Protein AF-A0A524NWH4-F1 (afdb_monomer_lite)

Radius of gyration: 32.52 Å; chains: 1; bounding box: 57×24×92 Å

Secondary structure (DSSP, 8-state):
--HHHHHHHHHHHHHHHTT-HHHHHHHHHHHHH--HHHHHHHHHHHHHHHTT-HHHHHHHHHHHHHHHHHTT-HHHHHHHHHHHHHHHHHHHHHHHHHHHHHHHHHHHTS---PPP-HHHHHHHHHHHHHHHHTT-HHHHHHHHHHHHHHHHHHHHHHHHHHHHHHHHHHHHT-

Foldseek 3Di:
DCVVLVVLQVVLVVCVVVVNNVLSVLSNVVSVPDDPLLVVLQVVLVVCVVVVVLVVSLVSLVVSLVVCVVVVRPSSNVVSVVVSVVSVCVVVVVVVVVVVLVVVLVVLVDDDDQDACVVVLVVLVVVLVVCVVVVVVVVNVVSVVVSVVNVVSNVVSVVVVVVSVVVNVVSVVD

pLDDT: mean 86.07, std 8.3, range [49.88, 96.38]

Sequence (174 aa):
MKVLREEIGFFANKLIDAGKFDDAQAFIKLAKVVPEKMVSTYLRSKQEAKEKNYRQARRSLSDCLNLAQKIEDAALEEYINLKINVYTEIPQYEKELKSLIAGFTKELSKSIELPSYQRQIYKLDKTLELLDNLEEDELIEKTLELSNTLILAGKLVFDLKSLDRKIKTIIQEL

Structure (mmCIF, N/CA/C/O backbone):
data_AF-A0A524NWH4-F1
#
_entry.id   AF-A0A524NWH4-F1
#
loop_
_atom_site.group_PDB
_atom_site.id
_atom_site.type_symbol
_atom_site.label_atom_id
_atom_site.label_alt_id
_atom_site.label_comp_id
_atom_site.label_asym_id
_atom_site.label_entity_id
_atom_site.label_seq_id
_atom_site.pdbx_PDB_ins_code
_atom_site.Cartn_x
_atom_site.Cartn_y
_atom_site.Cartn_z
_atom_site.occupancy
_atom_site.B_iso_or_equiv
_atom_site.auth_seq_id
_atom_site.auth_comp_id
_atom_site.auth_asym_id
_atom_site.auth_atom_id
_atom_site.pdbx_PDB_model_num
ATOM 1 N N . MET A 1 1 ? -21.813 12.418 24.421 1.00 49.88 1 MET A N 1
ATOM 2 C CA . MET A 1 1 ? -22.540 11.292 25.055 1.00 49.88 1 MET A CA 1
ATOM 3 C C . MET A 1 1 ? -23.027 10.193 24.095 1.00 49.88 1 MET A C 1
ATOM 5 O O . MET A 1 1 ? -23.281 9.104 24.587 1.00 49.88 1 MET A O 1
ATOM 9 N N . LYS A 1 2 ? -23.158 10.400 22.769 1.00 60.44 2 LYS A N 1
ATOM 10 C CA . LYS A 1 2 ? -23.807 9.407 21.879 1.00 60.44 2 LYS A CA 1
ATOM 11 C C . LYS A 1 2 ? -22.902 8.356 21.203 1.00 60.44 2 LYS A C 1
ATOM 13 O O . LYS A 1 2 ? -23.401 7.306 20.832 1.00 60.44 2 LYS A O 1
ATOM 18 N N . VAL A 1 3 ? -21.590 8.571 21.120 1.00 67.56 3 VAL A N 1
ATOM 19 C CA . VAL A 1 3 ? -20.694 7.808 20.218 1.00 67.56 3 VAL A CA 1
ATOM 20 C C . VAL A 1 3 ? -20.678 6.288 20.447 1.00 67.56 3 VAL A C 1
ATOM 22 O O . VAL A 1 3 ? -20.775 5.533 19.488 1.00 67.56 3 VAL A O 1
ATOM 25 N N . LEU A 1 4 ? -20.572 5.813 21.695 1.00 70.44 4 LEU A N 1
ATOM 26 C CA . LEU A 1 4 ? -20.561 4.365 21.974 1.00 70.44 4 LEU A CA 1
ATOM 27 C C . LEU A 1 4 ? -21.932 3.727 21.697 1.00 70.44 4 LEU A C 1
ATOM 29 O O . LEU A 1 4 ? -22.010 2.632 21.156 1.00 70.44 4 LEU A O 1
ATOM 33 N N . ARG A 1 5 ? -23.016 4.440 22.018 1.00 70.06 5 ARG A N 1
ATOM 34 C CA . ARG A 1 5 ? -24.391 3.986 21.759 1.00 70.06 5 ARG A CA 1
ATOM 35 C C . ARG A 1 5 ? -24.686 3.928 20.256 1.00 70.06 5 ARG A C 1
ATOM 37 O O . ARG A 1 5 ? -25.331 2.993 19.801 1.00 70.06 5 ARG A O 1
ATOM 44 N N . GLU A 1 6 ? -24.181 4.897 19.496 1.00 75.06 6 GLU A N 1
ATOM 45 C CA . GLU A 1 6 ? -24.269 4.937 18.032 1.00 75.06 6 GLU A CA 1
ATOM 46 C C . GLU A 1 6 ? -23.446 3.820 17.377 1.00 75.06 6 GLU A C 1
ATOM 48 O O . GLU A 1 6 ? -23.931 3.184 16.447 1.00 75.06 6 GLU A O 1
ATOM 53 N N . GLU A 1 7 ? -22.244 3.517 17.877 1.00 74.25 7 GLU A N 1
ATOM 54 C CA . GLU A 1 7 ? -21.437 2.400 17.361 1.00 74.25 7 GLU A CA 1
ATOM 55 C C . GLU A 1 7 ? -22.053 1.033 17.655 1.00 74.25 7 GLU A C 1
ATOM 57 O O . GLU A 1 7 ? -22.062 0.172 16.776 1.00 74.25 7 GLU A O 1
ATOM 62 N N . ILE A 1 8 ? -22.610 0.848 18.855 1.00 73.88 8 ILE A N 1
ATOM 63 C CA . ILE A 1 8 ? -23.377 -0.355 19.193 1.00 73.88 8 ILE A CA 1
ATOM 64 C C . ILE A 1 8 ? -24.583 -0.485 18.251 1.00 73.88 8 ILE A C 1
ATOM 66 O O . ILE A 1 8 ? -24.818 -1.560 17.708 1.00 73.88 8 ILE A O 1
ATOM 70 N N . GLY A 1 9 ? -25.302 0.613 17.989 1.00 72.88 9 GLY A N 1
ATOM 71 C CA . GLY A 1 9 ? -26.419 0.633 17.039 1.00 72.88 9 GLY A CA 1
ATOM 72 C C . GLY A 1 9 ? -26.002 0.312 15.600 1.00 72.88 9 GLY A C 1
ATOM 73 O O . GLY A 1 9 ? -26.676 -0.457 14.921 1.00 72.88 9 GLY A O 1
ATOM 74 N N . PHE A 1 10 ? -24.863 0.834 15.139 1.00 79.00 10 PHE A N 1
ATOM 75 C CA . PHE A 1 10 ? -24.311 0.501 13.824 1.00 79.00 10 PHE A CA 1
ATOM 76 C C . PHE A 1 10 ? -23.956 -0.987 13.710 1.00 79.00 10 PHE A C 1
ATOM 78 O O . PHE A 1 10 ? -24.227 -1.614 12.687 1.00 79.00 10 PHE A O 1
ATOM 85 N N . PHE A 1 11 ? -23.372 -1.567 14.760 1.00 74.38 11 PHE A N 1
ATOM 86 C CA . PHE A 1 11 ? -23.040 -2.989 14.778 1.00 74.38 11 PHE A CA 1
ATOM 87 C C . PHE A 1 11 ? -24.294 -3.869 14.855 1.00 74.38 11 PHE A C 1
ATOM 89 O O . PHE A 1 11 ? -24.376 -4.872 14.151 1.00 74.38 11 PHE A O 1
ATOM 96 N N . ALA A 1 12 ? -25.301 -3.453 15.627 1.00 75.44 12 ALA A N 1
ATOM 97 C CA . ALA A 1 12 ? -26.605 -4.105 15.662 1.00 75.44 12 ALA A CA 1
ATOM 98 C C . ALA A 1 12 ? -27.253 -4.127 14.272 1.00 75.44 12 ALA A C 1
ATOM 100 O O . ALA A 1 12 ? -27.709 -5.176 13.836 1.00 75.44 12 ALA A O 1
ATOM 101 N N . ASN A 1 13 ? -27.211 -3.014 13.534 1.00 78.38 13 ASN A N 1
ATOM 102 C CA . ASN A 1 13 ? -27.723 -2.960 12.162 1.00 78.38 13 ASN A CA 1
ATOM 103 C C . ASN A 1 13 ? -26.972 -3.920 11.228 1.00 78.38 13 ASN A C 1
ATOM 105 O O . ASN A 1 13 ? -27.606 -4.638 10.466 1.00 78.38 13 ASN A O 1
ATOM 109 N N . LYS A 1 14 ? -25.643 -4.033 11.348 1.00 81.62 14 LYS A N 1
ATOM 110 C CA . LYS A 1 14 ? -24.881 -5.043 10.591 1.00 81.62 14 LYS A CA 1
ATOM 111 C C . LYS A 1 14 ? -25.287 -6.482 10.921 1.00 81.62 14 LYS A C 1
ATOM 113 O O . LYS A 1 14 ? -25.243 -7.339 10.045 1.00 81.62 14 LYS A O 1
ATOM 118 N N . LEU A 1 15 ? -25.646 -6.766 12.172 1.00 77.19 15 LEU A N 1
ATOM 119 C CA . LEU A 1 15 ? -26.136 -8.085 12.583 1.00 77.19 15 LEU A CA 1
ATOM 120 C C . LEU A 1 15 ? -27.549 -8.357 12.046 1.00 77.19 15 LEU A C 1
ATOM 122 O O . LEU A 1 15 ? -27.818 -9.480 11.628 1.00 77.19 15 LEU A O 1
ATOM 126 N N . ILE A 1 16 ? -28.405 -7.330 11.974 1.00 76.56 16 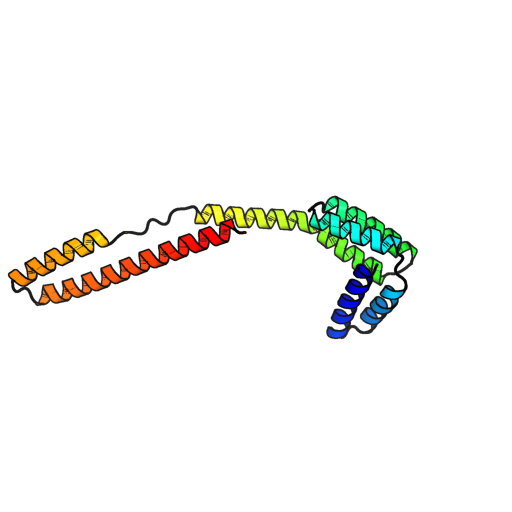ILE A N 1
ATOM 127 C CA . ILE A 1 16 ? -29.710 -7.388 11.289 1.00 76.56 16 ILE A CA 1
ATOM 128 C C . ILE A 1 16 ? -29.506 -7.735 9.813 1.00 76.56 16 ILE A C 1
ATOM 130 O O . ILE A 1 16 ? -30.126 -8.675 9.321 1.00 76.56 16 ILE A O 1
ATOM 134 N N . ASP A 1 17 ? -28.592 -7.039 9.133 1.00 83.00 17 ASP A N 1
ATOM 135 C CA . ASP A 1 17 ? -28.273 -7.289 7.722 1.00 83.00 17 ASP A CA 1
ATOM 136 C C . ASP A 1 17 ? -27.726 -8.712 7.497 1.00 83.00 17 ASP A C 1
ATOM 138 O O . ASP A 1 17 ? -27.932 -9.308 6.442 1.00 83.00 17 ASP A O 1
ATOM 142 N N . ALA A 1 18 ? -27.061 -9.284 8.507 1.00 82.56 18 ALA A N 1
ATOM 143 C CA . ALA A 1 18 ? -26.550 -10.653 8.506 1.00 82.56 18 ALA A CA 1
ATOM 144 C C . ALA A 1 18 ? -27.584 -11.718 8.938 1.00 82.56 18 ALA A C 1
ATOM 146 O O . ALA A 1 18 ? -27.229 -12.891 9.060 1.00 82.56 18 ALA A O 1
ATOM 147 N N . GLY A 1 19 ? -28.840 -11.337 9.200 1.00 81.69 19 GLY A N 1
ATOM 148 C CA . GLY A 1 19 ? -29.915 -12.244 9.623 1.00 81.69 19 GLY A CA 1
ATOM 149 C C . GLY A 1 19 ? -29.846 -12.699 11.088 1.00 81.69 19 GLY A C 1
ATOM 150 O O . GLY A 1 19 ? -30.568 -13.613 11.482 1.00 81.69 19 GLY A O 1
ATOM 151 N N . LYS A 1 20 ? -28.992 -12.077 11.910 1.00 82.31 20 LYS A N 1
ATOM 152 C CA . LYS A 1 20 ? -28.788 -12.397 13.333 1.00 82.31 20 LYS A CA 1
ATOM 153 C C . LYS A 1 20 ? -29.608 -11.465 14.226 1.00 82.31 20 LYS A C 1
ATOM 155 O O . LYS A 1 20 ? -29.080 -10.571 14.889 1.00 82.31 20 LYS A O 1
ATOM 160 N N . PHE A 1 21 ? -30.925 -11.647 14.201 1.00 80.44 21 PHE A N 1
ATOM 161 C CA . PHE A 1 21 ? -31.873 -10.724 14.833 1.00 80.44 21 PHE A CA 1
ATOM 162 C C . PHE A 1 21 ? -31.849 -10.758 16.368 1.00 80.44 21 PHE A C 1
ATOM 164 O O . PHE A 1 21 ? -31.964 -9.699 16.986 1.00 80.44 21 PHE A O 1
ATOM 171 N N . ASP A 1 22 ? -31.646 -11.930 16.977 1.00 76.56 22 ASP A N 1
ATOM 172 C CA . ASP A 1 22 ? -31.584 -12.071 18.441 1.00 76.56 22 ASP A CA 1
ATOM 173 C C . ASP A 1 22 ? -30.367 -11.334 19.021 1.00 76.56 22 ASP A C 1
ATOM 175 O O . ASP A 1 22 ? -30.499 -10.538 19.957 1.00 76.56 22 ASP A O 1
ATOM 179 N N . ASP A 1 23 ? -29.204 -11.498 18.381 1.00 72.50 23 ASP A N 1
ATOM 180 C CA . ASP A 1 23 ? -27.973 -10.785 18.731 1.00 72.50 23 ASP A CA 1
ATOM 181 C C . ASP A 1 23 ? -28.168 -9.272 18.569 1.00 72.50 23 ASP A C 1
ATOM 183 O O . ASP A 1 23 ? -27.892 -8.488 19.480 1.00 72.50 23 ASP A O 1
ATOM 187 N N . ALA A 1 24 ? -28.724 -8.834 17.434 1.00 74.06 24 ALA A N 1
ATOM 188 C CA . ALA A 1 24 ? -28.989 -7.421 17.185 1.00 74.06 24 ALA A CA 1
ATOM 189 C C . ALA A 1 24 ? -29.938 -6.793 18.221 1.00 74.06 24 ALA A C 1
ATOM 191 O O . ALA A 1 24 ? -29.736 -5.649 18.642 1.00 74.06 24 ALA A O 1
ATOM 192 N N . GLN A 1 25 ? -30.962 -7.526 18.667 1.00 74.12 25 GLN A N 1
ATOM 193 C CA . GLN A 1 25 ? -31.911 -7.038 19.665 1.00 74.12 25 GLN A CA 1
ATOM 194 C C . GLN A 1 25 ? -31.260 -6.875 21.047 1.00 74.12 25 GLN A C 1
ATOM 196 O O . GLN A 1 25 ? -31.602 -5.928 21.769 1.00 74.12 25 GLN A O 1
ATOM 201 N N . ALA A 1 26 ? -30.298 -7.736 21.398 1.00 72.62 26 ALA A N 1
ATOM 202 C CA . ALA A 1 26 ? -29.476 -7.576 22.594 1.00 72.62 26 ALA A CA 1
ATOM 203 C C . ALA A 1 26 ? -28.657 -6.274 22.529 1.00 72.62 26 ALA A C 1
ATOM 205 O O . ALA A 1 26 ? -28.752 -5.449 23.441 1.00 72.62 26 ALA A O 1
ATOM 206 N N . PHE A 1 27 ? -27.979 -6.007 21.405 1.00 69.06 27 PHE A N 1
ATOM 207 C CA . PHE A 1 27 ? -27.203 -4.774 21.195 1.00 69.06 27 PHE A CA 1
ATOM 208 C C . PHE A 1 27 ? -28.065 -3.490 21.204 1.00 69.06 27 PHE A C 1
ATOM 210 O O . PHE A 1 27 ? -27.645 -2.454 21.727 1.00 69.06 27 PHE A O 1
ATOM 217 N N . ILE A 1 28 ? -29.301 -3.529 20.696 1.00 69.81 28 ILE A N 1
ATOM 218 C CA . ILE A 1 28 ? -30.212 -2.365 20.709 1.00 69.81 28 ILE A CA 1
ATOM 219 C C . ILE A 1 28 ? -30.692 -2.023 22.128 1.00 69.81 28 ILE A C 1
ATOM 221 O O . ILE A 1 28 ? -30.794 -0.843 22.481 1.00 69.81 28 ILE A O 1
ATOM 225 N N . LYS A 1 29 ? -30.989 -3.029 22.962 1.00 69.25 29 LYS A N 1
ATOM 226 C CA . LYS A 1 29 ? -31.356 -2.813 24.376 1.00 69.25 29 LYS A CA 1
ATOM 227 C C . LYS A 1 29 ? -30.182 -2.226 25.159 1.00 69.25 29 LYS A C 1
ATOM 229 O O . LYS A 1 29 ? -30.364 -1.276 25.923 1.00 69.25 29 LYS A O 1
ATOM 234 N N . LEU A 1 30 ? -28.987 -2.722 24.869 1.00 65.62 30 LEU A N 1
ATOM 235 C CA . LEU A 1 30 ? -27.704 -2.278 25.397 1.00 65.62 30 LEU A CA 1
ATOM 236 C C . LEU A 1 30 ? -27.496 -0.768 25.305 1.00 65.62 30 LEU A C 1
ATOM 238 O O . LEU A 1 30 ? -27.215 -0.112 26.307 1.00 65.62 30 LEU A O 1
ATOM 242 N N . ALA A 1 31 ? -27.726 -0.184 24.124 1.00 66.62 31 ALA A N 1
ATOM 243 C CA . ALA A 1 31 ? -27.541 1.246 23.882 1.00 66.62 31 ALA A CA 1
ATOM 244 C C . ALA A 1 31 ? -28.356 2.150 24.837 1.00 66.62 31 ALA A C 1
ATOM 246 O O . ALA A 1 31 ? -27.998 3.314 25.027 1.00 66.62 31 ALA A O 1
ATOM 247 N N . LYS A 1 32 ? -29.423 1.638 25.469 1.00 66.44 32 LYS A N 1
ATOM 248 C CA . LYS A 1 32 ? -30.236 2.389 26.439 1.00 66.44 32 LYS A CA 1
ATOM 249 C C . LYS A 1 32 ? -29.673 2.371 27.867 1.00 66.44 32 LYS A C 1
ATOM 251 O O . LYS A 1 32 ? -29.962 3.303 28.612 1.00 66.44 32 LYS A O 1
ATOM 256 N N . VAL A 1 33 ? -28.862 1.373 28.233 1.00 70.06 33 VAL A N 1
ATOM 257 C CA . VAL A 1 33 ? -28.436 1.103 29.627 1.00 70.06 33 VAL A CA 1
ATOM 258 C C . VAL A 1 33 ? -26.961 1.458 29.886 1.00 70.06 33 VAL A C 1
ATOM 260 O O . VAL A 1 33 ? -26.534 1.527 31.034 1.00 70.06 33 VAL A O 1
ATOM 263 N N . VAL A 1 34 ? -26.177 1.778 28.846 1.00 73.81 34 VAL A N 1
ATOM 264 C CA . VAL A 1 34 ? -24.741 2.095 28.989 1.00 73.81 34 VAL A CA 1
ATOM 265 C C . VAL A 1 34 ? -24.487 3.284 29.945 1.00 73.81 34 VAL A C 1
ATOM 267 O O . VAL A 1 34 ? -24.923 4.405 29.632 1.00 73.81 34 VAL A O 1
ATOM 270 N N . PRO A 1 35 ? -23.717 3.091 31.040 1.00 80.19 35 PRO A N 1
ATOM 271 C CA . PRO A 1 35 ? -23.339 4.153 31.977 1.00 80.19 35 PRO A CA 1
ATOM 272 C C . PRO A 1 35 ? -22.420 5.217 31.358 1.00 80.19 35 PRO A C 1
ATOM 274 O O . PRO A 1 35 ? -21.522 4.907 30.575 1.00 80.19 35 PRO A O 1
ATOM 277 N N . GLU A 1 36 ? -22.546 6.479 31.778 1.00 80.38 36 GLU A N 1
ATOM 278 C CA . GLU A 1 36 ? -21.725 7.587 31.250 1.00 80.38 36 GLU A CA 1
ATOM 279 C C . GLU A 1 36 ? -20.219 7.390 31.464 1.00 80.38 36 GLU A C 1
ATOM 281 O O . GLU A 1 36 ? -19.419 7.680 30.572 1.00 80.38 36 GLU A O 1
ATOM 286 N N . LYS A 1 37 ? -19.827 6.838 32.619 1.00 84.12 37 LYS A N 1
ATOM 287 C CA . LYS A 1 37 ? -18.424 6.529 32.941 1.00 84.12 37 LYS A CA 1
ATOM 288 C C . LYS A 1 37 ? -17.810 5.519 31.967 1.00 84.12 37 LYS A C 1
ATOM 290 O O . LYS A 1 37 ? -16.619 5.573 31.679 1.00 84.12 37 LYS A O 1
ATOM 295 N N . MET A 1 38 ? -18.613 4.604 31.437 1.00 84.69 38 MET A N 1
ATOM 296 C CA . MET A 1 38 ? -18.158 3.666 30.419 1.00 84.69 38 MET A CA 1
ATOM 297 C C . MET A 1 38 ? -17.992 4.359 29.066 1.00 84.69 38 MET A C 1
ATOM 299 O O . MET A 1 38 ? -16.978 4.165 28.401 1.00 84.69 38 MET A O 1
ATOM 303 N N . VAL A 1 39 ? -18.929 5.239 28.693 1.00 83.94 39 VAL A N 1
ATOM 304 C CA . VAL A 1 39 ? -18.808 6.052 27.472 1.00 83.94 39 VAL A CA 1
ATOM 305 C C . VAL A 1 39 ? -17.548 6.918 27.513 1.00 83.94 39 VAL A C 1
ATOM 307 O O . VAL A 1 39 ? -16.826 6.980 26.519 1.00 83.94 39 VAL A O 1
ATOM 310 N N . SER A 1 40 ? -17.248 7.568 28.642 1.00 86.88 40 SER A N 1
ATOM 311 C CA . SER A 1 40 ? -16.048 8.404 28.769 1.00 86.88 40 SER A CA 1
ATOM 312 C C . SER A 1 40 ? -14.757 7.586 28.688 1.00 86.88 40 SER A C 1
ATOM 314 O O . SER A 1 40 ? -13.824 7.983 27.990 1.00 86.88 40 SER A O 1
ATOM 316 N N . THR A 1 41 ? -14.721 6.414 29.323 1.00 88.00 41 THR A N 1
ATOM 317 C CA . THR A 1 41 ? -13.556 5.516 29.299 1.00 88.00 41 THR A CA 1
ATOM 318 C C . THR A 1 41 ? -13.331 4.924 27.899 1.00 88.00 41 THR A C 1
ATOM 320 O O . THR A 1 41 ? -12.196 4.828 27.433 1.00 88.00 41 THR A O 1
ATOM 323 N N . TYR A 1 42 ? -14.409 4.622 27.173 1.00 89.81 42 TYR A N 1
ATOM 324 C CA . TYR A 1 42 ? -14.342 4.177 25.783 1.00 89.81 42 TYR A CA 1
ATOM 325 C C . TYR A 1 42 ? -13.883 5.293 24.835 1.00 89.81 42 TYR A C 1
ATOM 327 O O . TYR A 1 42 ? -13.070 5.074 23.942 1.00 89.81 42 TYR A O 1
ATOM 335 N N . LEU A 1 43 ? -14.345 6.528 25.036 1.00 88.69 43 LEU A N 1
ATOM 336 C CA . LEU A 1 43 ? -13.842 7.670 24.269 1.00 88.69 43 LEU A CA 1
ATOM 337 C C . LEU A 1 43 ? -12.353 7.916 24.529 1.00 88.69 43 LEU A C 1
ATOM 339 O O . LEU A 1 43 ? -11.615 8.193 23.582 1.00 88.69 43 LEU A O 1
ATOM 343 N N . ARG A 1 44 ? -11.904 7.752 25.780 1.00 90.94 44 ARG A N 1
ATOM 344 C CA . ARG A 1 44 ? -10.483 7.817 26.140 1.00 90.94 44 ARG A CA 1
ATOM 345 C C . ARG A 1 44 ? -9.675 6.768 25.378 1.00 90.94 44 ARG A C 1
ATOM 347 O O . ARG A 1 44 ? -8.667 7.122 24.777 1.00 90.94 44 ARG A O 1
ATOM 354 N N . SER A 1 45 ? -10.153 5.523 25.307 1.00 93.38 45 SER A N 1
ATOM 355 C CA . SER A 1 45 ? -9.452 4.475 24.553 1.00 93.38 45 SER A CA 1
ATOM 356 C C . SER A 1 45 ? -9.348 4.786 23.058 1.00 93.38 45 SER A C 1
ATOM 358 O O . SER A 1 45 ? -8.311 4.534 22.448 1.00 93.38 45 SER A O 1
ATOM 360 N N . LYS A 1 46 ? -10.387 5.378 22.454 1.00 92.00 46 LYS A N 1
ATOM 361 C CA . LYS A 1 46 ? -10.338 5.821 21.051 1.00 92.00 46 LYS A CA 1
ATOM 362 C C . LYS A 1 46 ? -9.337 6.951 20.842 1.00 92.00 46 LYS A C 1
ATOM 364 O O . LYS A 1 46 ? -8.645 6.952 19.829 1.00 92.00 46 LYS A O 1
ATOM 369 N N . GLN A 1 47 ? -9.265 7.901 21.769 1.00 93.00 47 GLN A N 1
ATOM 370 C CA . GLN A 1 47 ? -8.300 8.994 21.691 1.00 93.00 47 GLN A CA 1
ATOM 371 C C . GLN A 1 47 ? -6.862 8.473 21.818 1.00 93.00 47 GLN A C 1
ATOM 373 O O . GLN A 1 47 ? -6.029 8.770 20.969 1.00 93.00 47 GLN A O 1
ATOM 378 N N . GLU A 1 48 ? -6.602 7.601 22.791 1.00 93.62 48 GLU A N 1
ATOM 379 C CA . GLU A 1 48 ? -5.295 6.961 22.978 1.00 93.62 48 GLU A CA 1
ATOM 380 C C . GLU A 1 48 ? -4.890 6.129 21.747 1.00 93.62 48 GLU A C 1
ATOM 382 O O . GLU A 1 48 ? -3.732 6.148 21.337 1.00 93.62 48 GLU A O 1
ATOM 387 N N . ALA A 1 49 ? -5.840 5.442 21.102 1.00 91.31 49 ALA A N 1
ATOM 388 C CA . ALA A 1 49 ? -5.580 4.711 19.861 1.00 91.31 49 ALA A CA 1
ATOM 389 C C . ALA A 1 49 ? -5.257 5.642 18.679 1.00 91.31 49 ALA A C 1
ATOM 391 O O . ALA A 1 49 ? -4.378 5.322 17.881 1.00 91.31 49 ALA A O 1
ATOM 392 N N . LYS A 1 50 ? -5.918 6.807 18.571 1.00 90.56 50 LYS A N 1
ATOM 393 C CA . LYS A 1 50 ? -5.582 7.834 17.562 1.00 90.56 50 LYS A CA 1
ATOM 394 C C . LYS A 1 50 ? -4.171 8.385 17.752 1.00 90.56 50 LYS A C 1
ATOM 396 O O . LYS A 1 50 ? -3.484 8.660 16.777 1.00 90.56 50 LYS A O 1
ATOM 401 N N . GLU A 1 51 ? -3.737 8.502 19.000 1.00 92.94 51 GLU A N 1
ATOM 402 C CA . GLU A 1 51 ? -2.382 8.915 19.374 1.00 92.94 51 GLU A CA 1
ATOM 403 C C . GLU A 1 51 ? -1.348 7.781 19.247 1.00 92.94 51 GLU A C 1
ATOM 405 O O . GLU A 1 51 ? -0.192 7.960 19.619 1.00 92.94 51 GLU A O 1
ATOM 410 N N . LYS A 1 52 ? -1.743 6.610 18.721 1.00 90.19 52 LYS A N 1
ATOM 411 C CA . LYS A 1 52 ? -0.916 5.393 18.600 1.00 90.19 52 LYS A CA 1
ATOM 412 C C . LYS A 1 52 ? -0.425 4.827 19.941 1.00 90.19 52 LYS A C 1
ATOM 414 O O . LYS A 1 52 ? 0.456 3.971 19.991 1.00 90.19 52 LYS A O 1
ATOM 419 N N . ASN A 1 53 ? -1.053 5.224 21.047 1.00 93.38 53 ASN A N 1
ATOM 420 C CA . ASN A 1 53 ? -0.789 4.718 22.392 1.00 93.38 53 ASN A CA 1
ATOM 421 C C . ASN A 1 53 ? -1.607 3.442 22.670 1.00 93.38 53 ASN A C 1
ATOM 423 O O . ASN A 1 53 ? -2.387 3.372 23.622 1.00 93.38 53 ASN A O 1
ATOM 427 N N . TYR A 1 54 ? -1.423 2.394 21.857 1.00 92.56 54 TYR A N 1
ATOM 428 C CA . TYR A 1 54 ? -2.252 1.175 21.885 1.00 92.56 54 TYR A CA 1
ATOM 429 C C . TYR A 1 54 ? -2.248 0.441 23.230 1.00 92.56 54 TYR A C 1
ATOM 431 O O . TY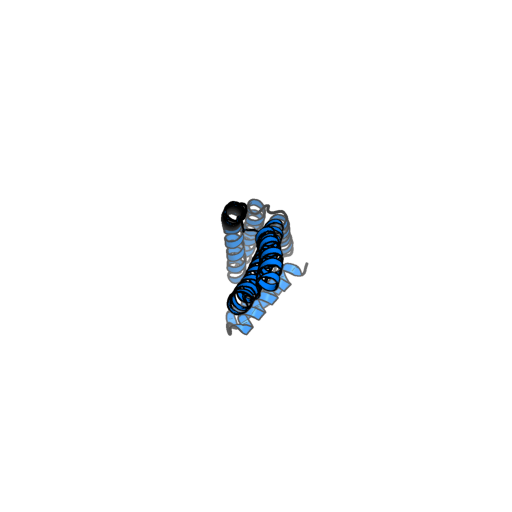R A 1 54 ? -3.270 -0.092 23.661 1.00 92.56 54 TYR A O 1
ATOM 439 N N . ARG A 1 55 ? -1.121 0.469 23.954 1.00 91.69 55 ARG A N 1
ATOM 440 C CA . ARG A 1 55 ? -1.032 -0.107 25.305 1.00 91.69 55 ARG A CA 1
ATOM 441 C C . ARG A 1 55 ? -1.975 0.594 26.282 1.00 91.69 55 ARG A C 1
ATOM 443 O O . ARG A 1 55 ? -2.565 -0.062 27.139 1.00 91.69 55 ARG A O 1
ATOM 450 N N . GLN A 1 56 ? -2.094 1.913 26.169 1.00 92.94 56 GLN A N 1
ATOM 451 C CA . GLN A 1 56 ? -2.952 2.713 27.031 1.00 92.94 56 GLN A CA 1
ATOM 452 C C . GLN A 1 56 ? -4.415 2.594 26.601 1.00 92.94 56 GLN A C 1
ATOM 454 O O . GLN A 1 56 ? -5.259 2.289 27.441 1.00 92.94 56 GLN A O 1
ATOM 459 N N . ALA A 1 57 ? -4.671 2.642 25.290 1.00 93.25 57 ALA A N 1
ATOM 460 C CA . ALA A 1 57 ? -5.983 2.384 24.708 1.00 93.25 57 ALA A CA 1
ATOM 461 C C . ALA A 1 57 ? -6.556 1.036 25.168 1.00 93.25 57 ALA A C 1
ATOM 463 O O . ALA A 1 57 ? -7.713 0.943 25.580 1.00 93.25 57 ALA A O 1
ATOM 464 N N . ARG A 1 58 ? -5.721 -0.010 25.182 1.00 94.19 58 ARG A N 1
ATOM 465 C CA . ARG A 1 58 ? -6.078 -1.325 25.716 1.00 94.19 58 ARG A CA 1
ATOM 466 C C . ARG A 1 58 ? -6.429 -1.272 27.201 1.00 94.19 58 ARG A C 1
ATOM 468 O O . ARG A 1 58 ? -7.437 -1.851 27.579 1.00 94.19 58 ARG A O 1
ATOM 475 N N . ARG A 1 59 ? -5.640 -0.588 28.039 1.00 93.62 59 ARG A N 1
ATOM 476 C CA . ARG A 1 59 ? -5.957 -0.431 29.474 1.00 93.62 59 ARG A CA 1
ATOM 477 C C . ARG A 1 59 ? -7.307 0.257 29.673 1.00 93.62 59 ARG A C 1
ATOM 479 O O . ARG A 1 59 ? -8.119 -0.229 30.447 1.00 93.62 59 ARG A O 1
ATOM 486 N N . SER A 1 60 ? -7.581 1.316 28.916 1.00 92.44 60 SER A N 1
ATOM 487 C CA . SER A 1 60 ? -8.876 2.002 28.934 1.00 92.44 60 SER A CA 1
ATOM 488 C C . SER A 1 60 ? -10.030 1.100 28.475 1.00 92.44 60 SER A C 1
ATOM 490 O O . SER A 1 60 ? -11.124 1.165 29.028 1.00 92.44 60 SER A O 1
ATOM 492 N N . LEU A 1 61 ? -9.811 0.207 27.508 1.00 93.44 61 LEU A N 1
ATOM 493 C CA . LEU A 1 61 ? -10.809 -0.808 27.163 1.00 93.44 61 LEU A CA 1
ATOM 494 C C . LEU A 1 61 ? -10.960 -1.883 28.246 1.00 93.44 61 LEU A C 1
ATOM 496 O O . LEU A 1 61 ? -12.081 -2.301 28.502 1.00 93.44 61 LEU A O 1
ATOM 500 N N . SER A 1 62 ? -9.887 -2.300 28.920 1.00 93.56 62 SER A N 1
ATOM 501 C CA . SER A 1 62 ? -9.978 -3.211 30.070 1.00 93.56 62 SER A CA 1
ATOM 502 C C . SER A 1 62 ? -10.773 -2.588 31.224 1.00 93.56 62 SER A C 1
ATOM 504 O O . SER A 1 62 ? -11.584 -3.268 31.844 1.00 93.56 62 SER A O 1
ATOM 506 N N . ASP A 1 63 ? -10.627 -1.281 31.459 1.00 91.38 63 ASP A N 1
ATOM 507 C CA . ASP A 1 63 ? -11.476 -0.537 32.397 1.00 91.38 63 ASP A CA 1
ATOM 508 C C . ASP A 1 63 ? -12.955 -0.560 31.959 1.00 91.38 63 ASP A C 1
ATOM 510 O O . ASP A 1 63 ? -13.843 -0.716 32.797 1.00 91.38 63 ASP A O 1
ATOM 514 N N . CYS A 1 64 ? -13.236 -0.450 30.652 1.00 89.94 64 CYS A N 1
ATOM 515 C CA . CYS A 1 64 ? -14.595 -0.604 30.119 1.00 89.94 64 CYS A CA 1
ATOM 516 C C . CYS A 1 64 ? -15.124 -2.029 30.304 1.00 89.94 64 CYS A C 1
ATOM 518 O O . CYS A 1 64 ? -16.283 -2.191 30.670 1.00 89.94 64 CYS A O 1
ATOM 520 N N . LEU A 1 65 ? -14.289 -3.048 30.090 1.00 91.00 65 LEU A N 1
ATOM 521 C CA . LEU A 1 65 ? -14.662 -4.451 30.257 1.00 91.00 65 LEU A CA 1
ATOM 522 C C . LEU A 1 65 ? -15.058 -4.742 31.707 1.00 91.00 65 LEU A C 1
ATOM 524 O O . LEU A 1 65 ? -16.113 -5.311 31.954 1.00 91.00 65 LEU A O 1
ATOM 528 N N . ASN A 1 66 ? -14.275 -4.248 32.669 1.00 89.62 66 ASN A N 1
ATOM 529 C CA . ASN A 1 66 ? -14.594 -4.363 34.094 1.00 89.62 66 ASN A CA 1
ATOM 530 C C . ASN A 1 66 ? -15.931 -3.689 34.448 1.00 89.62 66 ASN A C 1
ATOM 532 O O . ASN A 1 66 ? -16.616 -4.105 35.380 1.00 89.62 66 ASN A O 1
ATOM 536 N N . LEU A 1 67 ? -16.296 -2.610 33.746 1.00 86.25 67 LEU A N 1
ATOM 537 C CA . LEU A 1 67 ? -17.595 -1.958 33.910 1.00 86.25 67 LEU A CA 1
ATOM 538 C C . LEU A 1 67 ? -18.726 -2.751 33.238 1.00 86.25 67 LEU A C 1
ATOM 540 O O . LEU A 1 67 ? -19.828 -2.739 33.774 1.00 86.25 67 LEU A O 1
ATOM 544 N N . ALA A 1 68 ? -18.461 -3.441 32.123 1.00 84.75 68 ALA A N 1
ATOM 545 C CA . ALA A 1 68 ? -19.423 -4.314 31.441 1.00 84.75 68 ALA A CA 1
ATOM 546 C C . ALA A 1 68 ? -19.758 -5.548 32.287 1.00 84.75 68 ALA A C 1
ATOM 548 O O . ALA A 1 68 ? -20.927 -5.847 32.499 1.00 84.75 68 ALA A O 1
ATOM 549 N N . GLN A 1 69 ? -18.740 -6.158 32.893 1.00 86.44 69 GLN A N 1
ATOM 550 C CA . GLN A 1 69 ? -18.901 -7.286 33.815 1.00 86.44 69 GLN A CA 1
ATOM 551 C C . GLN A 1 69 ? -19.750 -6.940 35.037 1.00 86.44 69 GLN A C 1
ATOM 553 O O . GLN A 1 69 ? -20.544 -7.748 35.502 1.00 86.44 69 GLN A O 1
ATOM 558 N N . LYS A 1 70 ? -19.635 -5.709 35.550 1.00 86.94 70 LYS A N 1
ATOM 559 C CA . LYS A 1 70 ? -20.441 -5.243 36.691 1.00 86.94 70 LYS A CA 1
ATOM 560 C C . LYS A 1 70 ? -21.915 -5.029 36.367 1.00 86.94 70 LYS A C 1
ATOM 562 O O . LYS A 1 70 ? -22.717 -4.991 37.292 1.00 86.94 70 LYS A O 1
ATOM 567 N N . ILE A 1 71 ? -22.248 -4.811 35.097 1.00 82.38 71 ILE A N 1
ATOM 568 C CA . ILE A 1 71 ? -23.637 -4.699 34.639 1.00 82.38 71 ILE A CA 1
ATOM 569 C C . ILE A 1 71 ? -24.149 -6.023 34.054 1.00 82.38 71 ILE A C 1
ATOM 571 O O . ILE A 1 71 ? -25.267 -6.046 33.552 1.00 82.38 71 ILE A O 1
ATOM 575 N N . GLU A 1 72 ? -23.341 -7.091 34.141 1.00 82.25 72 GLU A N 1
ATOM 576 C CA . GLU A 1 72 ? -23.649 -8.455 33.688 1.00 82.25 72 GLU A CA 1
ATOM 577 C C . GLU A 1 72 ? -24.097 -8.515 32.216 1.00 82.25 72 GLU A C 1
ATOM 579 O O . GLU A 1 72 ? -24.987 -9.275 31.836 1.00 82.25 72 GLU A O 1
ATOM 584 N N . ASP A 1 73 ? -23.475 -7.688 31.371 1.00 77.56 73 ASP A N 1
ATOM 585 C CA . ASP A 1 73 ? -23.847 -7.550 29.965 1.00 77.56 73 ASP A CA 1
ATOM 586 C C . ASP A 1 73 ? -22.871 -8.286 29.038 1.00 77.56 73 ASP A C 1
ATOM 588 O O . ASP A 1 73 ? -21.890 -7.723 28.539 1.00 77.56 73 ASP A O 1
ATOM 592 N N . ALA A 1 74 ? -23.170 -9.561 28.786 1.00 79.69 74 ALA A N 1
ATOM 593 C CA . ALA A 1 74 ? -22.325 -10.457 28.000 1.00 79.69 74 ALA A CA 1
ATOM 594 C C . ALA A 1 74 ? -22.054 -9.957 26.566 1.00 79.69 74 ALA A C 1
ATOM 596 O O . ALA A 1 74 ? -20.939 -10.097 26.062 1.00 79.69 74 ALA A O 1
ATOM 597 N N . ALA A 1 75 ? -23.039 -9.332 25.912 1.00 76.12 75 ALA A N 1
ATOM 598 C CA . ALA A 1 75 ? -22.878 -8.829 24.545 1.00 76.12 75 ALA A CA 1
ATOM 599 C C . ALA A 1 75 ? -21.908 -7.635 24.498 1.00 76.12 75 ALA A C 1
ATOM 601 O O . ALA A 1 75 ? -21.111 -7.483 23.566 1.00 76.12 75 ALA A O 1
ATOM 602 N N . LEU A 1 76 ? -21.932 -6.789 25.529 1.00 79.69 76 LEU A N 1
ATOM 603 C CA . LEU A 1 76 ? -20.994 -5.680 25.648 1.00 79.69 76 LEU A CA 1
ATOM 604 C C . LEU A 1 76 ? -19.592 -6.138 26.035 1.00 79.69 76 LEU A C 1
ATOM 606 O O . LEU A 1 76 ? -18.610 -5.587 25.532 1.00 79.69 76 LEU A O 1
ATOM 610 N N . GLU A 1 77 ? -19.493 -7.139 26.906 1.00 85.19 77 GLU A N 1
ATOM 611 C CA . GLU A 1 77 ? -18.223 -7.783 27.226 1.00 85.19 77 GLU A CA 1
ATOM 612 C C . GLU A 1 77 ? -17.557 -8.343 25.970 1.00 85.19 77 GLU A C 1
ATOM 614 O O . GLU A 1 77 ? -16.384 -8.061 25.720 1.00 85.19 77 GLU A O 1
ATOM 619 N N . GLU A 1 78 ? -18.306 -9.074 25.142 1.00 82.38 78 GLU A N 1
ATOM 620 C CA . GLU A 1 78 ? -17.809 -9.618 23.880 1.00 82.38 78 GLU A CA 1
ATOM 621 C C . GLU A 1 78 ? -17.333 -8.505 22.935 1.00 82.38 78 GLU A C 1
ATOM 623 O O . GLU A 1 78 ? -16.205 -8.549 22.432 1.00 82.38 78 GLU A O 1
ATOM 628 N N . TYR A 1 79 ? -18.135 -7.450 22.758 1.00 83.94 79 TYR A N 1
ATOM 629 C CA . TYR A 1 79 ? -17.761 -6.305 21.925 1.00 83.94 79 TYR A CA 1
ATOM 630 C C . TYR A 1 79 ? -16.469 -5.623 22.402 1.00 83.94 79 TYR A C 1
ATOM 632 O O . TYR A 1 79 ? -15.588 -5.304 21.595 1.00 83.94 79 TYR A O 1
ATOM 640 N N . ILE A 1 80 ? -16.322 -5.401 23.711 1.00 88.94 80 ILE A N 1
ATOM 641 C CA . ILE A 1 80 ? -15.124 -4.769 24.275 1.00 88.94 80 ILE A CA 1
ATOM 642 C C . ILE A 1 80 ? -13.911 -5.699 24.153 1.00 88.94 80 ILE A C 1
ATOM 644 O O . ILE A 1 80 ? -12.828 -5.226 23.800 1.00 88.94 80 ILE A O 1
ATOM 648 N N . ASN A 1 81 ? -14.078 -7.004 24.373 1.00 89.62 81 ASN A N 1
ATOM 649 C CA . ASN A 1 81 ? -13.018 -7.997 24.190 1.00 89.62 81 ASN A CA 1
ATOM 650 C C . ASN A 1 81 ? -12.502 -8.025 22.748 1.00 89.62 81 ASN A C 1
ATOM 652 O O . ASN A 1 81 ? -11.290 -8.000 22.528 1.00 89.62 81 ASN A O 1
ATOM 656 N N . LEU A 1 82 ? -13.396 -7.967 21.758 1.00 87.56 82 LEU A N 1
ATOM 657 C CA . LEU A 1 82 ? -13.006 -7.841 20.352 1.00 87.56 82 LEU A CA 1
ATOM 658 C C . LEU A 1 82 ? -12.152 -6.586 20.115 1.00 87.56 82 LEU A C 1
ATOM 660 O O . LEU A 1 82 ? -11.108 -6.659 19.468 1.00 87.56 82 LEU A O 1
ATOM 664 N N . LYS A 1 83 ? -12.534 -5.435 20.684 1.00 88.94 83 LYS A N 1
ATOM 665 C CA . LYS A 1 83 ? -11.736 -4.199 20.578 1.00 88.94 83 LYS A CA 1
ATOM 666 C C . LYS A 1 83 ? -10.371 -4.312 21.264 1.00 88.94 83 LYS A C 1
ATOM 668 O O . LYS A 1 83 ? -9.386 -3.796 20.736 1.00 88.94 83 LYS A O 1
ATOM 673 N N . ILE A 1 84 ? -10.297 -4.983 22.414 1.00 92.44 84 ILE A N 1
ATOM 674 C CA . ILE A 1 84 ? -9.041 -5.242 23.137 1.00 92.44 84 ILE A CA 1
ATOM 675 C C . ILE A 1 84 ? -8.092 -6.093 22.291 1.00 92.44 84 ILE A C 1
ATOM 677 O O . ILE A 1 84 ? -6.900 -5.777 22.217 1.00 92.44 84 ILE A O 1
ATOM 681 N N . ASN A 1 85 ? -8.611 -7.140 21.648 1.00 91.25 85 ASN A N 1
ATOM 682 C CA . ASN A 1 85 ? -7.825 -8.018 20.785 1.00 91.25 85 ASN A CA 1
ATOM 683 C C . ASN A 1 85 ? -7.255 -7.237 19.601 1.00 91.25 85 ASN A C 1
ATOM 685 O O . ASN A 1 85 ? -6.042 -7.234 19.409 1.00 91.25 85 ASN A O 1
ATOM 689 N N . VAL A 1 86 ? -8.089 -6.441 18.923 1.00 89.31 86 VAL A N 1
ATOM 690 C CA . VAL A 1 86 ? -7.635 -5.561 17.836 1.00 89.31 86 VAL A CA 1
ATOM 691 C C . VAL A 1 86 ? -6.493 -4.650 18.301 1.00 89.31 86 VAL A C 1
ATOM 693 O O . VAL A 1 86 ? -5.437 -4.617 17.679 1.00 89.31 86 VAL A O 1
ATOM 696 N N . TYR A 1 87 ? -6.635 -3.946 19.429 1.00 91.12 87 TYR A N 1
ATOM 697 C CA . TYR A 1 87 ? -5.569 -3.060 19.930 1.00 91.12 87 TYR A CA 1
ATOM 698 C C . TYR A 1 87 ? -4.320 -3.803 20.422 1.00 91.12 87 TYR A C 1
ATOM 700 O O . TYR A 1 87 ? -3.259 -3.192 20.553 1.00 91.12 87 TYR A O 1
ATOM 708 N N . THR A 1 88 ? -4.424 -5.103 20.689 1.00 91.31 88 THR A N 1
ATOM 709 C CA . THR A 1 88 ? -3.276 -5.954 21.021 1.00 91.31 88 THR A CA 1
ATOM 710 C C . THR A 1 88 ? -2.487 -6.334 19.770 1.00 91.31 88 THR A C 1
ATOM 712 O O . THR A 1 88 ? -1.261 -6.387 19.828 1.00 91.31 88 THR A O 1
ATOM 715 N N . GLU A 1 89 ? -3.170 -6.548 18.648 1.00 91.50 89 GLU A N 1
ATOM 716 C CA . GLU A 1 89 ? -2.562 -6.985 17.390 1.00 91.50 89 GLU A CA 1
ATOM 717 C C . GLU A 1 89 ? -2.027 -5.824 16.539 1.00 91.50 89 GLU A C 1
ATOM 719 O O . GLU A 1 89 ? -1.020 -5.994 15.852 1.00 91.50 89 GLU A O 1
ATOM 724 N N . ILE A 1 90 ? -2.623 -4.622 16.629 1.00 89.62 90 ILE A N 1
ATOM 725 C CA . ILE A 1 90 ? -2.204 -3.450 15.833 1.00 89.62 90 ILE A CA 1
ATOM 726 C C . ILE A 1 90 ? -0.683 -3.209 15.851 1.00 89.62 90 ILE A C 1
ATOM 728 O O . ILE A 1 90 ? -0.125 -3.042 14.770 1.00 89.62 90 ILE A O 1
ATOM 732 N N . PRO A 1 91 ? 0.031 -3.212 16.997 1.00 88.94 91 PRO A N 1
ATOM 733 C CA . PRO A 1 91 ? 1.476 -2.973 16.996 1.00 88.94 91 PRO A CA 1
ATOM 734 C C . PRO A 1 91 ? 2.268 -3.980 16.152 1.00 88.94 91 PRO A C 1
ATOM 736 O O . PRO A 1 91 ? 3.268 -3.617 15.529 1.00 88.94 91 PRO A O 1
ATOM 739 N N . GLN A 1 92 ? 1.830 -5.241 16.124 1.00 90.62 92 GLN A N 1
ATOM 740 C CA . GLN A 1 92 ? 2.448 -6.273 15.299 1.00 90.62 92 GLN A CA 1
ATOM 741 C C . GLN A 1 92 ? 2.150 -6.022 13.817 1.00 90.62 92 GLN A C 1
ATOM 743 O O . GLN A 1 92 ? 3.076 -6.034 13.009 1.00 90.62 92 GLN A O 1
ATOM 748 N N . TYR A 1 93 ? 0.905 -5.686 13.471 1.00 90.31 93 TYR A N 1
ATOM 749 C CA . TYR A 1 93 ? 0.536 -5.317 12.101 1.00 90.31 93 TYR A CA 1
ATOM 750 C C . TYR A 1 93 ? 1.272 -4.069 11.602 1.00 90.31 93 TYR A C 1
ATOM 752 O O . TYR A 1 93 ? 1.750 -4.050 10.472 1.00 90.31 93 TYR A O 1
ATOM 760 N N . GLU A 1 94 ? 1.444 -3.043 12.441 1.00 89.06 94 GLU A N 1
ATOM 761 C CA . GLU A 1 94 ? 2.242 -1.861 12.095 1.00 89.06 94 GLU A CA 1
ATOM 762 C C . GLU A 1 94 ? 3.706 -2.226 11.826 1.00 89.06 94 GLU A C 1
ATOM 764 O O . GLU A 1 94 ? 4.337 -1.666 10.926 1.00 89.06 94 GLU A O 1
ATOM 769 N N . LYS A 1 95 ? 4.265 -3.157 12.605 1.00 91.56 95 LYS A N 1
ATOM 770 C CA . LYS A 1 95 ? 5.639 -3.633 12.424 1.00 91.56 95 LYS A CA 1
ATOM 771 C C . LYS A 1 95 ? 5.790 -4.412 11.118 1.00 91.56 95 LYS A C 1
ATOM 773 O O . LYS A 1 95 ? 6.748 -4.173 10.382 1.00 91.56 95 LYS A O 1
ATOM 778 N N . GLU A 1 96 ? 4.859 -5.314 10.826 1.00 92.94 96 GLU A N 1
ATOM 779 C CA . GLU A 1 96 ? 4.831 -6.084 9.580 1.00 92.94 96 GLU A CA 1
ATOM 780 C C . GLU A 1 96 ? 4.672 -5.168 8.366 1.00 92.94 96 GLU A C 1
ATOM 782 O O . GLU A 1 96 ? 5.470 -5.252 7.434 1.00 92.94 96 GLU A O 1
ATOM 787 N N . LEU A 1 97 ? 3.734 -4.217 8.418 1.00 89.94 97 LEU A N 1
ATOM 788 C CA . LEU A 1 97 ? 3.526 -3.226 7.365 1.00 89.94 97 LEU A CA 1
ATOM 789 C C . LEU A 1 97 ? 4.798 -2.417 7.091 1.00 89.94 97 LEU A C 1
ATOM 791 O O . LEU A 1 97 ? 5.233 -2.325 5.945 1.00 89.94 97 LEU A O 1
ATOM 795 N N . LYS A 1 98 ? 5.446 -1.886 8.137 1.00 90.31 98 LYS A N 1
ATOM 796 C CA . LYS A 1 98 ? 6.717 -1.152 7.999 1.00 90.31 98 LYS A CA 1
ATOM 797 C C . LYS A 1 98 ? 7.811 -2.010 7.373 1.00 90.31 98 LYS A C 1
ATOM 799 O O . LYS A 1 98 ? 8.569 -1.515 6.544 1.00 90.31 98 LYS A O 1
ATOM 804 N N . SER A 1 99 ? 7.902 -3.281 7.763 1.00 92.31 99 SER A N 1
ATOM 805 C CA . SER A 1 99 ? 8.880 -4.214 7.200 1.00 92.31 99 SER A CA 1
ATOM 806 C C . SER A 1 99 ? 8.628 -4.474 5.715 1.00 92.31 99 SER A C 1
ATOM 808 O O . SER A 1 99 ? 9.574 -4.475 4.929 1.00 92.31 99 SER A O 1
ATOM 810 N N . LEU A 1 100 ? 7.367 -4.673 5.323 1.00 90.31 100 LEU A N 1
ATOM 811 C CA . LEU A 1 100 ? 6.981 -4.891 3.929 1.00 90.31 100 LEU A CA 1
ATOM 812 C C . LEU A 1 100 ? 7.274 -3.655 3.075 1.00 90.31 100 LEU A C 1
ATOM 814 O O . LEU A 1 100 ? 7.943 -3.775 2.050 1.00 90.31 100 LEU A O 1
ATOM 818 N N . ILE A 1 101 ? 6.856 -2.468 3.528 1.00 89.50 101 ILE A N 1
ATOM 819 C CA . ILE A 1 101 ? 7.133 -1.199 2.839 1.00 89.50 101 ILE A CA 1
ATOM 820 C C . ILE A 1 101 ? 8.645 -0.991 2.697 1.00 89.50 101 ILE A C 1
ATOM 822 O O . ILE A 1 101 ? 9.124 -0.709 1.603 1.00 89.50 101 ILE A O 1
ATOM 826 N N . ALA A 1 102 ? 9.427 -1.203 3.761 1.00 88.06 102 ALA A N 1
ATOM 827 C CA . ALA A 1 102 ? 10.883 -1.083 3.697 1.00 88.06 102 ALA A CA 1
ATOM 828 C C . ALA A 1 102 ? 11.517 -2.060 2.687 1.00 88.06 102 ALA A C 1
ATOM 830 O O . ALA A 1 102 ? 12.462 -1.690 1.985 1.00 88.06 102 ALA A O 1
ATOM 831 N N . GLY A 1 103 ? 10.988 -3.285 2.589 1.00 88.25 103 GLY A N 1
ATOM 832 C CA . GLY A 1 103 ? 11.381 -4.269 1.580 1.00 88.25 103 GLY A CA 1
ATOM 833 C C . GLY A 1 103 ? 11.143 -3.764 0.155 1.00 88.25 103 GLY A C 1
ATOM 834 O O . GLY A 1 103 ? 12.087 -3.714 -0.636 1.00 88.25 103 GLY A O 1
ATOM 835 N N . PHE A 1 104 ? 9.922 -3.301 -0.136 1.00 83.56 104 PHE A N 1
ATOM 836 C CA . PHE A 1 104 ? 9.567 -2.715 -1.434 1.00 83.56 104 PHE A CA 1
ATOM 837 C C . PHE A 1 104 ? 10.461 -1.528 -1.796 1.00 83.56 104 PHE A C 1
ATOM 839 O O . PHE A 1 104 ? 11.025 -1.486 -2.890 1.00 83.56 104 PHE A O 1
ATOM 846 N N . THR A 1 105 ? 10.651 -0.589 -0.868 1.00 85.38 105 THR A N 1
ATOM 847 C CA . THR A 1 105 ? 11.488 0.597 -1.084 1.00 85.38 105 THR A CA 1
ATOM 848 C C . THR A 1 105 ? 12.930 0.213 -1.401 1.00 85.38 105 THR A C 1
ATOM 850 O O . THR A 1 105 ? 13.537 0.772 -2.316 1.00 85.38 105 THR A O 1
ATOM 853 N N . LYS A 1 106 ? 13.489 -0.774 -0.689 1.00 86.69 106 LYS A N 1
ATOM 854 C CA . LYS A 1 106 ? 14.849 -1.260 -0.943 1.00 86.69 106 LYS A CA 1
ATOM 855 C C . LYS A 1 106 ? 14.977 -1.859 -2.340 1.00 86.69 106 LYS A C 1
ATOM 857 O O . LYS A 1 106 ? 15.952 -1.573 -3.031 1.00 86.69 106 LYS A O 1
ATOM 862 N N . GLU A 1 107 ? 14.026 -2.675 -2.775 1.00 84.50 107 GLU A N 1
ATOM 863 C CA . GLU A 1 107 ? 14.085 -3.274 -4.110 1.00 84.50 107 GLU A CA 1
ATOM 864 C C . GLU A 1 107 ? 13.918 -2.238 -5.220 1.00 84.50 107 GLU A C 1
ATOM 866 O O . GLU A 1 107 ? 14.703 -2.235 -6.165 1.00 84.50 107 GLU A O 1
ATOM 871 N N . LEU A 1 108 ? 12.978 -1.309 -5.066 1.00 81.81 108 LEU A N 1
ATOM 872 C CA . LEU A 1 108 ? 12.665 -0.290 -6.071 1.00 81.81 108 LEU A CA 1
ATOM 873 C C . LEU A 1 108 ? 13.661 0.875 -6.101 1.00 81.81 108 LEU A C 1
ATOM 875 O O . LEU A 1 108 ? 13.730 1.615 -7.082 1.00 81.81 108 LEU A O 1
ATOM 879 N N . SER A 1 109 ? 14.477 1.034 -5.057 1.00 76.62 109 SER A N 1
ATOM 880 C CA . SER A 1 109 ? 15.623 1.951 -5.082 1.00 76.62 109 SER A CA 1
ATOM 881 C C . SER A 1 109 ? 16.745 1.494 -6.018 1.00 76.62 109 SER A C 1
ATOM 883 O O . SER A 1 109 ? 17.577 2.314 -6.408 1.00 76.62 109 SER A O 1
ATOM 885 N N . LYS A 1 110 ? 16.764 0.218 -6.427 1.00 80.25 110 LYS A N 1
ATOM 886 C CA . LYS A 1 110 ? 17.707 -0.267 -7.438 1.00 80.25 110 LYS A CA 1
ATOM 887 C C . LYS A 1 110 ? 17.379 0.401 -8.773 1.00 80.25 110 LYS A C 1
ATOM 889 O O . LYS A 1 110 ? 16.258 0.318 -9.268 1.00 80.25 110 LYS A O 1
ATOM 894 N N . SER A 1 111 ? 18.353 1.093 -9.356 1.00 69.38 111 SER A N 1
ATOM 895 C CA . SER A 1 111 ? 18.184 1.747 -10.651 1.00 69.38 111 SER A CA 1
ATOM 896 C C . SER A 1 111 ? 18.033 0.709 -11.759 1.00 69.38 111 SER A C 1
ATOM 898 O O . SER A 1 111 ? 18.917 -0.124 -11.954 1.00 69.38 111 SER A O 1
ATOM 900 N N . ILE A 1 112 ? 16.947 0.798 -12.524 1.00 74.88 112 ILE A N 1
ATOM 901 C CA . ILE A 1 112 ? 16.840 0.098 -13.803 1.00 74.88 112 ILE A CA 1
ATOM 902 C C . ILE A 1 112 ? 17.616 0.928 -14.829 1.00 74.88 112 ILE A C 1
ATOM 904 O O . ILE A 1 112 ? 17.189 2.018 -15.223 1.00 74.88 112 ILE A O 1
ATOM 908 N N . GLU A 1 113 ? 18.778 0.436 -15.249 1.00 79.94 113 GLU A N 1
ATOM 909 C CA . GLU A 1 113 ? 19.528 1.041 -16.346 1.00 79.94 113 GLU A CA 1
ATOM 910 C C . GLU A 1 113 ? 18.864 0.676 -17.675 1.00 79.94 113 GLU A C 1
ATOM 912 O O . GLU A 1 113 ? 19.033 -0.420 -18.202 1.00 79.94 113 GLU A O 1
ATOM 917 N N . LEU A 1 114 ? 18.065 1.601 -18.211 1.00 83.44 114 LEU A N 1
ATOM 918 C CA . LEU A 1 114 ? 17.459 1.450 -19.532 1.00 83.44 114 LEU A CA 1
ATOM 919 C C . LEU A 1 114 ? 18.306 2.166 -20.598 1.00 83.44 114 LEU A C 1
ATOM 921 O O . LEU A 1 114 ? 18.633 3.348 -20.408 1.00 83.44 114 LEU A O 1
ATOM 925 N N . PRO A 1 115 ? 18.623 1.498 -21.724 1.00 82.44 115 PRO A N 1
ATOM 926 C CA . PRO A 1 115 ? 19.456 2.059 -22.781 1.00 82.44 115 PRO A CA 1
ATOM 927 C C . PRO A 1 115 ? 18.799 3.276 -23.442 1.00 82.44 115 PRO A C 1
ATOM 929 O O . PRO A 1 115 ? 17.578 3.372 -23.543 1.00 82.44 115 PRO A O 1
ATOM 932 N N . SER A 1 116 ? 19.624 4.210 -23.919 1.00 84.69 116 SER A N 1
ATOM 933 C CA . SER A 1 116 ? 19.181 5.295 -24.800 1.00 84.69 116 SER A CA 1
ATOM 934 C C . SER A 1 116 ? 19.515 4.948 -26.244 1.00 84.69 116 SER A C 1
ATOM 936 O O . SER A 1 116 ? 20.653 4.582 -26.537 1.00 84.69 116 SER A O 1
ATOM 938 N N . TYR A 1 117 ? 18.539 5.111 -27.136 1.00 89.50 117 TYR A N 1
ATOM 939 C CA . TYR A 1 117 ? 18.691 4.856 -28.571 1.00 89.50 117 TYR A CA 1
ATOM 940 C C . TYR A 1 117 ? 18.930 6.129 -29.397 1.00 89.50 117 TYR A C 1
ATOM 942 O O . TYR A 1 117 ? 19.137 6.047 -30.603 1.00 89.50 117 TYR A O 1
ATOM 950 N N . GLN A 1 118 ? 18.949 7.315 -28.772 1.00 86.75 118 GLN A N 1
ATOM 951 C CA . GLN A 1 118 ? 19.076 8.598 -29.484 1.00 86.75 118 GLN A CA 1
ATOM 952 C C . GLN A 1 118 ? 20.338 8.683 -30.352 1.00 86.75 118 GLN A C 1
ATOM 954 O O . GLN A 1 118 ? 20.297 9.183 -31.472 1.00 86.75 118 GLN A O 1
ATOM 959 N N . ARG A 1 119 ? 21.470 8.170 -29.855 1.00 88.69 119 ARG A N 1
ATOM 960 C CA . ARG A 1 119 ? 22.737 8.201 -30.598 1.00 88.69 119 ARG A CA 1
ATOM 961 C C . ARG A 1 119 ? 22.713 7.267 -31.809 1.00 88.69 119 ARG A C 1
ATOM 963 O O . ARG A 1 119 ? 23.368 7.551 -32.805 1.00 88.69 119 ARG A O 1
ATOM 970 N N . GLN A 1 120 ? 22.015 6.141 -31.703 1.00 91.25 120 GLN A N 1
ATOM 971 C CA . GLN A 1 120 ? 21.858 5.152 -32.764 1.00 91.25 120 GLN A CA 1
ATOM 972 C C . GLN A 1 120 ? 20.913 5.678 -33.845 1.00 91.25 120 GLN A C 1
ATOM 974 O O . GLN A 1 120 ? 21.247 5.551 -35.015 1.00 91.25 120 GLN A O 1
ATOM 979 N N . ILE A 1 121 ? 19.821 6.344 -33.454 1.00 89.19 121 ILE A N 1
ATOM 980 C CA . ILE A 1 121 ? 18.904 7.023 -34.381 1.00 89.19 121 ILE A CA 1
ATOM 981 C C . ILE A 1 121 ? 19.670 8.060 -35.215 1.00 89.19 121 ILE A C 1
ATOM 983 O O . ILE A 1 121 ? 19.683 7.957 -36.432 1.00 89.19 121 ILE A O 1
ATOM 987 N N . TYR A 1 122 ? 20.450 8.944 -34.579 1.00 89.94 122 TYR A N 1
ATOM 988 C CA . TYR A 1 122 ? 21.266 9.928 -35.308 1.00 89.94 122 TYR A CA 1
ATOM 989 C C . TYR A 1 122 ? 22.253 9.292 -36.305 1.00 89.94 122 TYR A C 1
ATOM 991 O O . TYR A 1 122 ? 22.503 9.822 -37.386 1.00 89.94 122 TYR A O 1
ATOM 999 N N . LYS A 1 123 ? 22.849 8.147 -35.944 1.00 92.56 123 LYS A N 1
ATOM 1000 C CA . LYS A 1 123 ? 23.736 7.418 -36.860 1.00 92.56 123 LYS A CA 1
ATOM 1001 C C . LYS A 1 123 ? 22.969 6.847 -38.051 1.00 92.56 123 LYS A C 1
ATOM 1003 O O . LYS A 1 123 ? 23.506 6.901 -39.149 1.00 92.56 123 LYS A O 1
ATOM 1008 N N . LEU A 1 124 ? 21.761 6.324 -37.835 1.00 93.00 124 LEU A N 1
ATOM 1009 C CA . LEU A 1 124 ? 20.917 5.803 -38.910 1.00 93.00 124 LEU A CA 1
ATOM 1010 C C . LEU A 1 124 ? 20.465 6.903 -39.863 1.00 93.00 124 LEU A C 1
ATOM 1012 O O . LEU A 1 124 ? 20.490 6.667 -41.061 1.00 93.00 124 LEU A O 1
ATOM 1016 N N . ASP A 1 125 ? 20.149 8.099 -39.366 1.00 91.25 125 ASP A N 1
ATOM 1017 C CA . ASP A 1 125 ? 19.784 9.232 -40.226 1.00 91.25 125 ASP A CA 1
ATOM 1018 C C . ASP A 1 125 ? 20.916 9.563 -41.210 1.00 91.25 125 ASP A C 1
ATOM 1020 O O . ASP A 1 125 ? 20.697 9.703 -42.411 1.00 91.25 125 ASP A O 1
ATOM 1024 N N . LYS A 1 126 ? 22.163 9.582 -40.718 1.00 93.94 126 LYS A N 1
ATOM 1025 C CA . LYS A 1 126 ? 23.343 9.752 -41.575 1.00 93.94 126 LYS A CA 1
ATOM 1026 C C . LYS A 1 126 ? 23.575 8.555 -42.506 1.00 93.94 126 LYS A C 1
ATOM 1028 O O . LYS A 1 126 ? 24.061 8.727 -43.618 1.00 93.94 126 LYS A O 1
ATOM 1033 N N . THR A 1 127 ? 23.276 7.335 -42.061 1.00 93.69 127 THR A N 1
ATOM 1034 C CA . THR A 1 127 ? 23.355 6.142 -42.916 1.00 93.69 127 THR A CA 1
ATOM 1035 C C . THR A 1 127 ? 22.342 6.211 -44.054 1.00 93.69 127 THR A C 1
ATOM 1037 O O . THR A 1 127 ? 22.714 5.901 -45.176 1.00 93.69 127 THR A O 1
ATOM 1040 N N . LEU A 1 128 ? 21.114 6.667 -43.798 1.00 93.69 128 LEU A N 1
ATOM 1041 C CA . LEU A 1 128 ? 20.092 6.865 -44.826 1.00 93.69 128 LEU A CA 1
ATOM 1042 C C . LEU A 1 128 ? 20.546 7.879 -45.877 1.00 93.69 128 LEU A C 1
ATOM 1044 O O . LEU A 1 128 ? 20.465 7.578 -47.059 1.00 93.69 128 LEU A O 1
ATOM 1048 N N . GLU A 1 129 ? 21.104 9.019 -45.457 1.00 94.19 129 GLU A N 1
ATOM 1049 C CA . GLU A 1 129 ? 21.671 10.019 -46.376 1.00 94.19 129 GLU A CA 1
ATOM 1050 C C . GLU A 1 129 ? 22.760 9.417 -47.279 1.00 94.19 129 GLU A C 1
ATOM 1052 O O . GLU A 1 129 ? 22.822 9.693 -48.474 1.00 94.19 129 GLU A O 1
ATOM 1057 N N . LEU A 1 130 ? 23.636 8.575 -46.725 1.00 96.06 130 LEU A N 1
ATOM 1058 C CA . LEU A 1 130 ? 24.688 7.926 -47.507 1.00 96.06 130 LEU A CA 1
ATOM 1059 C C . LEU A 1 130 ? 24.142 6.856 -48.456 1.00 96.06 130 LEU A C 1
ATOM 1061 O O . LEU A 1 130 ? 24.633 6.759 -49.573 1.00 96.06 130 LEU A O 1
ATOM 1065 N N . LEU A 1 131 ? 23.162 6.062 -48.023 1.00 95.38 131 LEU A N 1
ATOM 1066 C CA . LEU A 1 131 ? 22.539 5.034 -48.860 1.00 95.38 131 LEU A CA 1
ATOM 1067 C C . LEU A 1 131 ? 21.758 5.648 -50.026 1.00 95.38 131 LEU A C 1
ATOM 1069 O O . LEU A 1 131 ? 21.836 5.124 -51.130 1.00 95.38 131 LEU A O 1
ATOM 1073 N N . ASP A 1 132 ? 21.083 6.775 -49.794 1.00 94.25 132 ASP A N 1
ATOM 1074 C CA . ASP A 1 132 ? 20.384 7.551 -50.825 1.00 94.25 132 ASP A CA 1
ATOM 1075 C C . ASP A 1 132 ? 21.358 8.039 -51.909 1.00 94.25 132 ASP A C 1
ATOM 1077 O O . ASP A 1 132 ? 21.153 7.804 -53.095 1.00 94.25 132 ASP A O 1
ATOM 1081 N N . ASN A 1 133 ? 22.508 8.594 -51.506 1.00 95.62 133 ASN A N 1
ATOM 1082 C CA . ASN A 1 133 ? 23.573 8.994 -52.437 1.00 95.62 133 ASN A CA 1
ATOM 1083 C C . ASN A 1 133 ? 24.222 7.818 -53.195 1.00 95.62 133 ASN A C 1
ATOM 1085 O O . ASN A 1 133 ? 24.900 8.043 -54.198 1.00 95.62 133 ASN A O 1
ATOM 1089 N N . LEU A 1 134 ? 24.092 6.591 -52.682 1.00 96.38 134 LEU A N 1
ATOM 1090 C CA . LEU A 1 134 ? 24.619 5.369 -53.293 1.00 96.38 134 LEU A CA 1
ATOM 1091 C C . LEU A 1 134 ? 23.562 4.606 -54.106 1.00 96.38 134 LEU A C 1
ATOM 1093 O O . LEU A 1 134 ? 23.911 3.586 -54.692 1.00 96.38 134 LEU A O 1
ATOM 1097 N N . GLU A 1 135 ? 22.315 5.088 -54.155 1.00 94.06 135 GLU A N 1
ATOM 1098 C CA . GLU A 1 135 ? 21.189 4.447 -54.855 1.00 94.06 135 GLU A CA 1
ATOM 1099 C C . GLU A 1 135 ? 20.899 3.008 -54.352 1.00 94.06 135 GLU A C 1
ATOM 1101 O O . GLU A 1 135 ? 20.485 2.125 -55.102 1.00 94.06 135 GLU A O 1
ATOM 1106 N N . GLU A 1 136 ? 21.115 2.750 -53.055 1.00 94.81 136 GLU A N 1
ATOM 1107 C CA . GLU A 1 136 ? 20.946 1.432 -52.413 1.00 94.81 136 GLU A CA 1
ATOM 1108 C C . G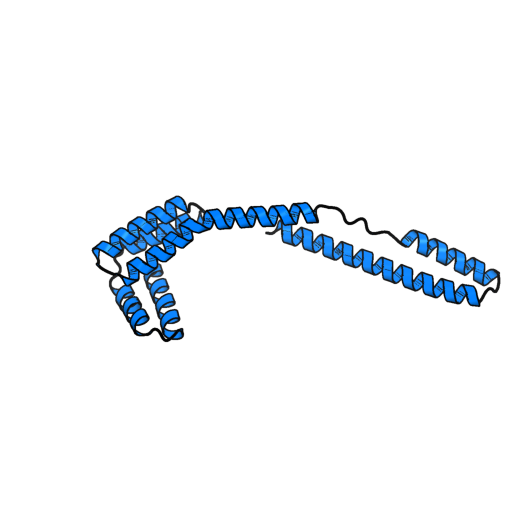LU A 1 136 ? 19.522 1.239 -51.837 1.00 94.81 136 GLU A C 1
ATOM 1110 O O . GLU A 1 136 ? 19.334 1.057 -50.628 1.00 94.81 136 GLU A O 1
ATOM 1115 N N . ASP A 1 137 ? 18.499 1.280 -52.698 1.00 91.69 137 ASP A N 1
ATOM 1116 C CA . ASP A 1 137 ? 17.069 1.321 -52.323 1.00 91.69 137 ASP A CA 1
ATOM 1117 C C . ASP A 1 137 ? 16.628 0.224 -51.329 1.00 91.69 137 ASP A C 1
ATOM 1119 O O . ASP A 1 137 ? 15.920 0.495 -50.354 1.00 91.69 137 ASP A O 1
ATOM 1123 N N . GLU A 1 138 ? 17.081 -1.022 -51.512 1.00 92.56 138 GLU A N 1
ATOM 1124 C CA . GLU A 1 138 ? 16.728 -2.133 -50.611 1.00 92.56 138 GLU A CA 1
ATOM 1125 C C . GLU A 1 138 ? 17.286 -1.946 -49.189 1.00 92.56 138 GLU A C 1
ATOM 1127 O O . GLU A 1 138 ? 16.695 -2.394 -48.198 1.00 92.56 138 GLU A O 1
ATOM 1132 N N . LEU A 1 139 ? 18.457 -1.314 -49.066 1.00 93.50 139 LEU A N 1
ATOM 1133 C CA . LEU A 1 139 ? 19.068 -1.017 -47.772 1.00 93.50 139 LEU A CA 1
ATOM 1134 C C . LEU A 1 139 ? 18.410 0.197 -47.120 1.00 93.50 139 LEU A C 1
ATOM 1136 O O . LEU A 1 139 ? 18.315 0.225 -45.890 1.00 93.50 139 LEU A O 1
ATOM 1140 N N . ILE A 1 140 ? 17.917 1.159 -47.904 1.00 93.88 140 ILE A N 1
ATOM 1141 C CA . ILE A 1 140 ? 17.139 2.297 -47.401 1.00 93.88 140 ILE A CA 1
ATOM 1142 C C . ILE A 1 140 ? 15.877 1.793 -46.693 1.00 93.88 140 ILE A C 1
ATOM 1144 O O . ILE A 1 140 ? 15.651 2.154 -45.536 1.00 93.88 140 ILE A O 1
ATOM 1148 N N . GLU A 1 141 ? 15.106 0.899 -47.320 1.00 94.25 141 GLU A N 1
ATOM 1149 C CA . GLU A 1 141 ? 13.867 0.360 -46.736 1.00 94.25 141 GLU A CA 1
ATOM 1150 C C . GLU A 1 141 ? 14.122 -0.349 -45.392 1.00 94.25 141 GLU A C 1
ATOM 1152 O O . GLU A 1 141 ? 13.494 -0.030 -44.377 1.00 94.25 141 GLU A O 1
ATOM 1157 N N . LYS A 1 142 ? 15.126 -1.234 -45.339 1.00 94.81 142 LYS A N 1
ATOM 1158 C CA . LYS A 1 142 ? 15.528 -1.926 -44.097 1.00 94.81 142 LYS A CA 1
ATOM 1159 C C . LYS A 1 142 ? 16.023 -0.958 -43.022 1.00 94.81 142 LYS A C 1
ATOM 1161 O O . LYS A 1 142 ? 15.770 -1.152 -41.831 1.00 94.81 142 LYS A O 1
ATOM 1166 N N . THR A 1 143 ? 16.740 0.090 -43.421 1.00 93.88 143 THR A N 1
ATOM 1167 C CA . THR A 1 143 ? 17.275 1.096 -42.494 1.00 93.88 143 THR A CA 1
ATOM 1168 C C . THR A 1 143 ? 16.155 1.961 -41.909 1.00 93.88 143 THR A C 1
ATOM 1170 O O . THR A 1 143 ? 16.188 2.279 -40.717 1.00 93.88 143 THR A O 1
ATOM 1173 N N . LEU A 1 144 ? 15.122 2.276 -42.698 1.00 92.81 144 LEU A N 1
ATOM 1174 C CA . LEU A 1 144 ? 13.910 2.953 -42.228 1.00 92.81 144 LEU A CA 1
ATOM 1175 C C . LEU A 1 144 ? 13.128 2.094 -41.226 1.00 92.81 144 LEU A C 1
ATOM 1177 O O . LEU A 1 144 ? 12.721 2.598 -40.176 1.00 92.81 144 LEU A O 1
ATOM 1181 N N . GLU A 1 145 ? 12.959 0.797 -41.494 1.00 95.19 145 GLU A N 1
ATOM 1182 C CA . GLU A 1 145 ? 12.309 -0.134 -40.561 1.00 95.19 145 GLU A CA 1
ATOM 1183 C C . GLU A 1 145 ? 13.055 -0.207 -39.217 1.00 95.19 145 GLU A C 1
ATOM 1185 O O . GLU A 1 145 ? 12.452 -0.121 -38.137 1.00 95.19 145 GLU A O 1
ATOM 1190 N N . LEU A 1 146 ? 14.388 -0.284 -39.267 1.00 94.06 146 LEU A N 1
ATOM 1191 C CA . LEU A 1 146 ? 15.231 -0.261 -38.076 1.00 94.06 146 LEU A CA 1
ATOM 1192 C C . LEU A 1 146 ? 15.097 1.063 -37.308 1.00 94.06 146 LEU A C 1
ATOM 1194 O O . LEU A 1 146 ? 14.973 1.046 -36.080 1.00 94.06 146 LEU A O 1
ATOM 1198 N N . SER A 1 147 ? 15.083 2.201 -38.008 1.00 92.88 147 SER A N 1
ATOM 1199 C CA . SER A 1 147 ? 14.896 3.522 -37.394 1.00 92.88 147 SER A CA 1
ATOM 1200 C C . SER A 1 147 ? 13.558 3.606 -36.651 1.00 92.88 147 SER A C 1
ATOM 1202 O O . SER A 1 147 ? 13.524 3.932 -35.460 1.00 92.88 147 SER A O 1
ATOM 1204 N N . ASN A 1 148 ? 12.466 3.185 -37.296 1.00 93.31 148 ASN A N 1
ATOM 1205 C CA . ASN A 1 148 ? 11.135 3.134 -36.689 1.00 93.31 148 ASN A CA 1
ATOM 1206 C C . ASN A 1 148 ? 11.105 2.255 -35.430 1.00 93.31 148 ASN A C 1
ATOM 1208 O O . ASN A 1 148 ? 10.540 2.642 -34.401 1.00 93.31 148 ASN A O 1
ATOM 1212 N N . THR A 1 149 ? 11.769 1.100 -35.479 1.00 95.62 149 THR A N 1
ATOM 1213 C CA . THR A 1 149 ? 11.871 0.184 -34.337 1.00 95.62 149 THR A CA 1
ATOM 1214 C C . THR A 1 149 ? 12.641 0.813 -33.172 1.00 95.62 149 THR A C 1
ATOM 1216 O O . THR A 1 149 ? 12.205 0.727 -32.021 1.00 95.62 149 THR A O 1
ATOM 1219 N N . LEU A 1 150 ? 13.756 1.501 -33.443 1.00 93.38 150 LEU A N 1
ATOM 1220 C CA . LEU A 1 150 ? 14.532 2.197 -32.412 1.00 93.38 150 LEU A CA 1
ATOM 1221 C C . LEU A 1 150 ? 13.779 3.381 -31.800 1.00 93.38 150 LEU A C 1
ATOM 1223 O O . LEU A 1 150 ? 13.878 3.602 -30.590 1.00 93.38 150 LEU A O 1
ATOM 1227 N N . ILE A 1 151 ? 13.004 4.120 -32.597 1.00 91.75 151 ILE A N 1
ATOM 1228 C CA . ILE A 1 151 ? 12.134 5.198 -32.106 1.00 91.75 151 ILE A CA 1
ATOM 1229 C C . ILE A 1 151 ? 11.088 4.628 -31.141 1.00 91.75 151 ILE A C 1
ATOM 1231 O O . ILE A 1 151 ? 10.915 5.149 -30.034 1.00 91.75 151 ILE A O 1
ATOM 1235 N N . LEU A 1 152 ? 10.431 3.526 -31.517 1.00 94.75 152 LEU A N 1
ATOM 1236 C CA . LEU A 1 152 ? 9.448 2.854 -30.669 1.00 94.75 152 LEU A CA 1
ATOM 1237 C C . LEU A 1 152 ? 10.079 2.332 -29.371 1.00 94.75 152 LEU A C 1
ATOM 1239 O O . LEU A 1 152 ? 9.547 2.575 -28.286 1.00 94.75 152 LEU A O 1
ATOM 1243 N N . ALA A 1 153 ? 11.248 1.693 -29.454 1.00 93.25 153 ALA A N 1
ATOM 1244 C CA . ALA A 1 153 ? 11.996 1.249 -28.281 1.00 93.25 153 ALA A CA 1
ATOM 1245 C C . ALA A 1 153 ? 12.381 2.426 -27.364 1.00 93.25 153 ALA A C 1
ATOM 1247 O O . ALA A 1 153 ? 12.246 2.336 -26.143 1.00 93.25 153 ALA A O 1
ATOM 1248 N N . GLY A 1 154 ? 12.800 3.559 -2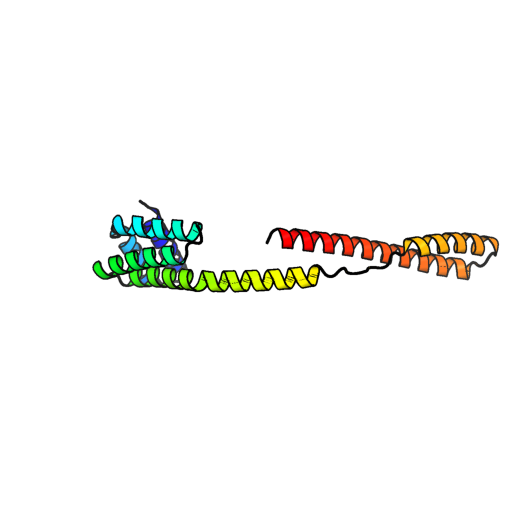7.937 1.00 91.94 154 GLY A N 1
ATOM 1249 C CA . GLY A 1 154 ? 13.092 4.787 -27.199 1.00 91.94 154 GLY A CA 1
ATOM 1250 C C . GLY A 1 154 ? 11.877 5.337 -26.448 1.00 91.94 154 GLY A C 1
ATOM 1251 O O . GLY A 1 154 ? 11.999 5.719 -25.280 1.00 91.94 154 GLY A O 1
ATOM 1252 N N . LYS A 1 155 ? 10.696 5.318 -27.077 1.00 92.56 155 LYS A N 1
ATOM 1253 C CA . LYS A 1 155 ? 9.436 5.714 -26.436 1.00 92.56 155 LYS A CA 1
ATOM 1254 C C . LYS A 1 155 ? 9.081 4.794 -25.265 1.00 92.56 155 LYS A C 1
ATOM 1256 O O . LYS A 1 155 ? 8.795 5.288 -24.180 1.00 92.56 155 LYS A O 1
ATOM 1261 N N . LEU A 1 156 ? 9.190 3.476 -25.441 1.00 93.44 156 LEU A N 1
ATOM 1262 C CA . LEU A 1 156 ? 8.940 2.510 -24.363 1.00 93.44 156 LEU A CA 1
ATOM 1263 C C . LEU A 1 156 ? 9.887 2.712 -23.175 1.00 93.44 156 LEU A C 1
ATOM 1265 O O . LEU A 1 156 ? 9.454 2.669 -22.025 1.00 93.44 156 LEU A O 1
ATOM 1269 N N . VAL A 1 157 ? 11.170 2.993 -23.431 1.00 92.19 157 VAL A N 1
ATOM 1270 C CA . VAL A 1 157 ? 12.130 3.336 -22.370 1.00 92.19 157 VAL A CA 1
ATOM 1271 C C . VAL A 1 157 ? 11.695 4.592 -21.611 1.00 92.19 157 VAL A C 1
ATOM 1273 O O . VAL A 1 157 ? 11.789 4.630 -20.382 1.00 92.19 157 VAL A O 1
ATOM 1276 N N . PHE A 1 158 ? 11.228 5.624 -22.314 1.00 89.69 158 PHE A N 1
ATOM 1277 C CA . PHE A 1 158 ? 10.726 6.843 -21.683 1.00 89.69 158 PHE A CA 1
ATOM 1278 C C . PHE A 1 158 ? 9.488 6.573 -20.816 1.00 89.69 158 PHE A C 1
ATOM 1280 O O . PHE A 1 158 ? 9.452 6.989 -19.654 1.00 89.69 158 PHE A O 1
ATOM 1287 N N . ASP A 1 159 ? 8.514 5.833 -21.346 1.00 92.19 159 ASP A N 1
ATOM 1288 C CA . ASP A 1 159 ? 7.278 5.490 -20.640 1.00 92.19 159 ASP A CA 1
ATOM 1289 C C . ASP A 1 159 ? 7.571 4.660 -19.381 1.00 92.19 159 ASP A C 1
ATOM 1291 O O . ASP A 1 159 ? 7.064 4.969 -18.299 1.00 92.19 159 ASP A O 1
ATOM 1295 N N . LEU A 1 160 ? 8.477 3.681 -19.473 1.00 90.94 160 LEU A N 1
ATOM 1296 C CA . LEU A 1 160 ? 8.938 2.896 -18.325 1.00 90.94 160 LEU A CA 1
ATOM 1297 C C . LEU A 1 160 ? 9.624 3.765 -17.263 1.00 90.94 160 LEU A C 1
ATOM 1299 O O . LEU A 1 160 ? 9.333 3.613 -16.079 1.00 90.94 160 LEU A O 1
ATOM 1303 N N . LYS A 1 161 ? 10.480 4.722 -17.656 1.00 88.94 161 LYS A N 1
ATOM 1304 C CA . LYS A 1 161 ? 11.092 5.676 -16.708 1.00 88.94 161 LYS A CA 1
ATOM 1305 C C . LYS A 1 161 ? 10.047 6.552 -16.017 1.00 88.94 161 LYS A C 1
ATOM 1307 O O . LYS A 1 161 ? 10.198 6.875 -14.841 1.00 88.94 161 LYS A O 1
ATOM 1312 N N . SER A 1 162 ? 9.004 6.961 -16.736 1.00 90.12 162 SER A N 1
ATOM 1313 C CA . SER A 1 162 ? 7.895 7.737 -16.172 1.00 9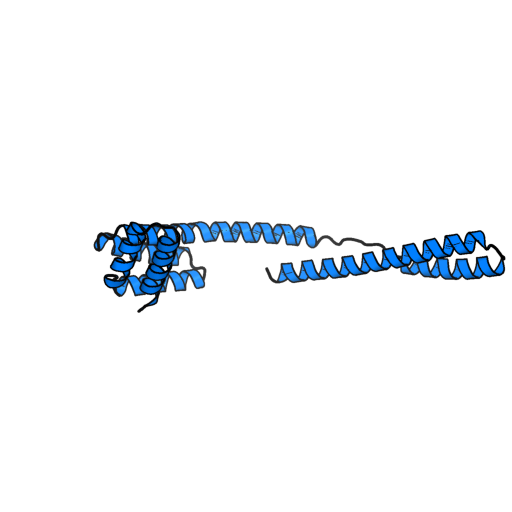0.12 162 SER A CA 1
ATOM 1314 C C . SER A 1 162 ? 7.107 6.921 -15.143 1.00 90.12 162 SER A C 1
ATOM 1316 O O . SER A 1 162 ? 6.829 7.410 -14.046 1.00 90.12 162 SER A O 1
ATOM 1318 N N . LEU A 1 163 ? 6.803 5.658 -15.455 1.00 91.12 163 LEU A N 1
ATOM 1319 C CA . LEU A 1 163 ? 6.137 4.740 -14.530 1.00 91.12 163 LEU A CA 1
ATOM 1320 C C . LEU A 1 163 ? 6.992 4.440 -13.293 1.00 91.12 163 LEU A C 1
ATOM 1322 O O . LEU A 1 163 ? 6.476 4.519 -12.183 1.00 91.12 163 LEU A O 1
ATOM 1326 N N . ASP A 1 164 ? 8.292 4.187 -13.461 1.00 88.94 164 ASP A N 1
ATOM 1327 C CA . ASP A 1 164 ? 9.232 3.977 -12.349 1.00 88.94 164 ASP A CA 1
ATOM 1328 C C . ASP A 1 164 ? 9.241 5.171 -11.379 1.00 88.94 164 ASP A C 1
ATOM 1330 O O . ASP A 1 164 ? 9.155 5.000 -10.162 1.00 88.94 164 ASP A O 1
ATOM 1334 N N . ARG A 1 165 ? 9.237 6.404 -11.906 1.00 88.12 165 ARG A N 1
ATOM 1335 C CA . ARG A 1 165 ? 9.104 7.618 -11.083 1.00 88.12 165 ARG A CA 1
ATOM 1336 C C . ARG A 1 165 ? 7.779 7.661 -10.327 1.00 88.12 165 ARG A C 1
ATOM 1338 O O . ARG A 1 165 ? 7.790 7.951 -9.137 1.00 88.12 165 ARG A O 1
ATOM 1345 N N . LYS A 1 166 ? 6.655 7.353 -10.986 1.00 90.75 166 LYS A N 1
ATOM 1346 C CA . LYS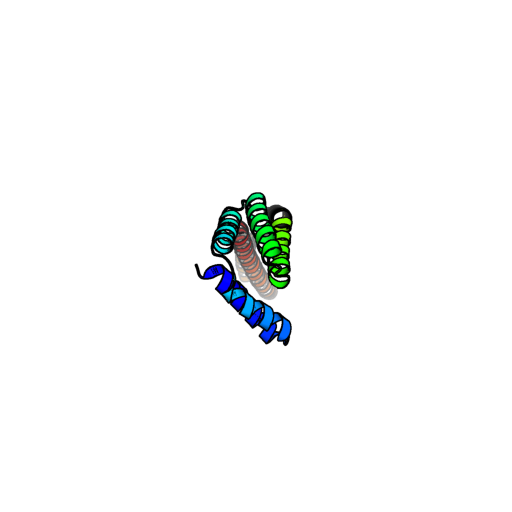 A 1 166 ? 5.331 7.329 -10.338 1.00 90.75 166 LYS A CA 1
ATOM 1347 C C . LYS A 1 166 ? 5.267 6.304 -9.207 1.00 90.75 166 LYS A C 1
ATOM 1349 O O . LYS A 1 166 ? 4.772 6.628 -8.134 1.00 90.75 166 LYS A O 1
ATOM 1354 N N . ILE A 1 167 ? 5.796 5.100 -9.428 1.00 88.94 167 ILE A N 1
ATOM 1355 C CA . ILE A 1 167 ? 5.874 4.049 -8.403 1.00 88.94 167 ILE A CA 1
ATOM 1356 C C . ILE A 1 167 ? 6.667 4.556 -7.192 1.00 88.94 167 ILE A C 1
ATOM 1358 O O . ILE A 1 167 ? 6.212 4.423 -6.057 1.00 88.94 167 ILE A O 1
ATOM 1362 N N . LYS A 1 168 ? 7.817 5.201 -7.427 1.00 85.31 168 LYS A N 1
ATOM 1363 C CA . LYS A 1 168 ? 8.647 5.783 -6.361 1.00 85.31 168 LYS A CA 1
ATOM 1364 C C . LYS A 1 168 ? 7.931 6.888 -5.585 1.00 85.31 168 LYS A C 1
ATOM 1366 O O . LYS A 1 168 ? 8.068 6.928 -4.368 1.00 85.31 168 LYS A O 1
ATOM 1371 N N . THR A 1 169 ? 7.157 7.742 -6.255 1.00 88.31 169 THR A N 1
ATOM 1372 C CA . THR A 1 169 ? 6.340 8.769 -5.589 1.00 88.31 169 THR A CA 1
ATOM 1373 C C . THR A 1 169 ? 5.274 8.143 -4.695 1.00 88.31 169 THR A C 1
ATOM 1375 O O . THR A 1 169 ? 5.209 8.491 -3.524 1.00 88.31 169 THR A O 1
ATOM 1378 N N . ILE A 1 170 ? 4.506 7.169 -5.199 1.00 88.75 170 ILE A N 1
ATOM 1379 C CA . ILE A 1 170 ? 3.454 6.496 -4.416 1.00 88.75 170 ILE A CA 1
ATOM 1380 C C . ILE A 1 170 ? 4.038 5.861 -3.149 1.00 88.75 170 ILE A C 1
ATOM 1382 O O . ILE A 1 170 ? 3.456 5.965 -2.078 1.00 88.75 170 ILE A O 1
ATOM 1386 N N . ILE A 1 171 ? 5.213 5.237 -3.243 1.00 85.19 171 ILE A N 1
ATOM 1387 C CA . ILE A 1 171 ? 5.861 4.596 -2.090 1.00 85.19 171 ILE A CA 1
ATOM 1388 C C . ILE A 1 171 ? 6.323 5.601 -1.035 1.00 85.19 171 ILE A C 1
ATOM 1390 O O . ILE A 1 171 ? 6.307 5.277 0.145 1.00 85.19 171 ILE A O 1
ATOM 1394 N N . GLN A 1 172 ? 6.732 6.808 -1.431 1.00 81.75 172 GLN A N 1
ATOM 1395 C CA . GLN A 1 172 ? 7.099 7.862 -0.477 1.00 81.75 172 GLN A CA 1
ATOM 1396 C C . GLN A 1 172 ? 5.893 8.395 0.311 1.00 81.75 172 GLN A C 1
ATOM 1398 O O . GLN A 1 172 ? 6.084 9.016 1.355 1.00 81.75 172 GLN A O 1
ATOM 1403 N N . GLU A 1 173 ? 4.676 8.168 -0.186 1.00 84.69 173 GLU A N 1
ATOM 1404 C CA . GLU A 1 173 ? 3.420 8.589 0.441 1.00 84.69 173 GLU A CA 1
ATOM 1405 C C . GLU A 1 173 ? 2.795 7.506 1.348 1.00 84.69 173 GLU A C 1
ATOM 1407 O O . GLU A 1 173 ? 1.854 7.817 2.082 1.00 84.69 173 GLU A O 1
ATOM 1412 N N . LEU A 1 174 ? 3.304 6.263 1.311 1.00 80.50 174 LEU A N 1
ATOM 1413 C CA . LEU A 1 174 ? 2.870 5.125 2.144 1.00 80.50 174 LEU A CA 1
ATOM 1414 C C . LEU A 1 174 ? 3.590 5.080 3.501 1.00 80.50 174 LEU A C 1
ATOM 1416 O O . LEU A 1 174 ? 2.899 4.815 4.513 1.00 80.50 174 LEU A O 1
#